Protein AF-A0A6I5E2I2-F1 (afdb_monomer_lite)

Foldseek 3Di:
DDVVVVVVVVVVVVVVVVVVVVVVVVVVVVVVVVVVVVVVVVVVVVVVVVLVPDQQQDWDWDQDPVRDIDIDGHHNDDPD

Secondary structure (DSSP, 8-state):
--HHHHHHHHHHHHHHHHHHHHHHHHHHHHHHHHHHHHHHHHHHHHHHHHHHHSPTTPEEEEE-TTS-EEEEEPPSS---

pLDDT: mean 81.65, std 12.06, range [42.53, 95.31]

Structure (mmCIF, N/CA/C/O backbone):
data_AF-A0A6I5E2I2-F1
#
_entry.id   AF-A0A6I5E2I2-F1
#
loop_
_atom_site.group_PDB
_atom_site.id
_atom_site.type_symbol
_atom_site.label_atom_id
_atom_site.label_alt_id
_atom_site.label_comp_id
_atom_site.label_asym_id
_atom_site.label_entity_id
_atom_site.label_seq_id
_atom_site.pdbx_PDB_ins_code
_atom_site.Cartn_x
_atom_site.Cartn_y
_atom_site.Cartn_z
_atom_site.occupancy
_atom_site.B_iso_or_equiv
_atom_site.auth_seq_id
_atom_site.auth_comp_id
_atom_site.auth_asym_id
_atom_site.auth_atom_id
_atom_site.pdbx_PDB_model_num
ATOM 1 N N . MET A 1 1 ? 33.532 11.898 -41.303 1.00 54.47 1 MET A N 1
ATOM 2 C CA . MET A 1 1 ? 32.976 11.089 -40.199 1.00 54.47 1 MET A CA 1
ATOM 3 C C . MET A 1 1 ? 32.282 9.910 -40.844 1.00 54.47 1 MET A C 1
ATOM 5 O O . MET A 1 1 ? 31.439 10.143 -41.700 1.00 54.47 1 MET A O 1
ATOM 9 N N . ASP A 1 2 ? 32.719 8.688 -40.546 1.00 62.12 2 ASP A N 1
ATOM 10 C CA . ASP A 1 2 ? 32.204 7.491 -41.215 1.00 62.12 2 ASP A CA 1
ATOM 11 C C . ASP A 1 2 ? 30.735 7.271 -40.794 1.00 62.12 2 ASP A C 1
ATOM 13 O O . ASP A 1 2 ? 30.450 7.300 -39.589 1.00 62.12 2 ASP A O 1
ATOM 17 N N . PRO A 1 3 ? 29.776 7.092 -41.723 1.00 63.00 3 PRO A N 1
ATOM 18 C CA . PRO A 1 3 ? 28.364 6.883 -41.387 1.00 63.00 3 PRO A CA 1
ATOM 19 C C . PRO A 1 3 ? 28.144 5.734 -40.391 1.00 63.00 3 PRO A C 1
ATOM 21 O O . PRO A 1 3 ? 27.261 5.823 -39.540 1.00 63.00 3 PRO A O 1
ATOM 24 N N . VAL A 1 4 ? 29.008 4.714 -40.419 1.00 64.38 4 VAL A N 1
ATOM 25 C CA . VAL A 1 4 ? 28.994 3.573 -39.489 1.00 64.38 4 VAL A CA 1
ATOM 26 C C . VAL A 1 4 ? 29.236 4.008 -38.036 1.00 64.38 4 VAL A C 1
ATOM 28 O O . VAL A 1 4 ? 28.572 3.526 -37.114 1.00 64.38 4 VAL A O 1
ATOM 31 N N . THR A 1 5 ? 30.146 4.960 -37.807 1.00 62.59 5 THR A N 1
ATOM 32 C CA . THR A 1 5 ? 30.466 5.465 -36.463 1.00 62.59 5 THR A CA 1
ATOM 33 C C . THR A 1 5 ? 29.330 6.323 -35.903 1.00 62.59 5 THR A C 1
ATOM 35 O O . THR A 1 5 ? 29.051 6.279 -34.704 1.00 62.59 5 THR A O 1
ATOM 38 N N . PHE A 1 6 ? 28.625 7.061 -36.768 1.00 64.62 6 PHE A N 1
ATOM 39 C CA . PHE A 1 6 ? 27.460 7.864 -36.386 1.00 64.62 6 PHE A CA 1
ATOM 40 C C . PHE A 1 6 ? 26.272 6.981 -35.969 1.00 64.62 6 PHE A C 1
ATOM 42 O O . PHE A 1 6 ? 25.657 7.212 -34.926 1.00 64.62 6 PHE A O 1
ATOM 49 N N . THR A 1 7 ? 25.990 5.915 -36.724 1.00 65.00 7 THR A N 1
ATOM 50 C CA . THR A 1 7 ? 24.918 4.963 -36.391 1.00 65.00 7 THR A CA 1
ATOM 51 C C . THR A 1 7 ? 25.207 4.173 -35.115 1.00 65.00 7 THR A C 1
ATOM 53 O O . THR A 1 7 ? 24.308 3.990 -34.293 1.00 65.00 7 THR A O 1
ATOM 56 N N . ALA A 1 8 ? 26.464 3.768 -34.897 1.00 64.38 8 ALA A N 1
ATOM 57 C CA . ALA A 1 8 ? 26.872 3.085 -33.670 1.00 64.38 8 ALA A CA 1
ATOM 58 C C . ALA A 1 8 ? 26.731 3.999 -32.438 1.00 64.38 8 ALA A C 1
ATOM 60 O O . ALA A 1 8 ? 26.164 3.586 -31.426 1.00 64.38 8 ALA A O 1
ATOM 61 N N . GLY A 1 9 ? 27.152 5.266 -32.540 1.00 63.56 9 GLY A N 1
ATOM 62 C CA . GLY A 1 9 ? 26.977 6.255 -31.472 1.00 63.56 9 GLY A CA 1
ATOM 63 C C . GLY A 1 9 ? 25.505 6.515 -31.123 1.00 63.56 9 GLY A C 1
ATOM 64 O O . GLY A 1 9 ? 25.151 6.612 -29.948 1.00 63.56 9 GLY A O 1
ATOM 65 N N . CYS A 1 10 ? 24.621 6.544 -32.125 1.00 70.94 10 CYS A N 1
ATOM 66 C CA . CYS A 1 10 ? 23.182 6.735 -31.924 1.00 70.94 10 CYS A CA 1
ATOM 67 C C . CYS A 1 10 ? 22.513 5.522 -31.236 1.00 70.94 10 CYS A C 1
ATOM 69 O O . CYS A 1 10 ? 21.676 5.682 -30.341 1.00 70.94 10 CYS A O 1
ATOM 71 N N . GLY A 1 11 ? 22.926 4.297 -31.585 1.00 67.94 11 GLY A N 1
ATOM 72 C CA . GLY A 1 11 ? 22.459 3.064 -30.935 1.00 67.94 11 GLY A CA 1
ATOM 73 C C . GLY A 1 11 ? 22.871 2.956 -29.460 1.00 67.94 11 GLY A C 1
ATOM 74 O O . GLY A 1 11 ? 22.074 2.559 -28.605 1.00 67.94 11 GLY A O 1
ATOM 75 N N . VAL A 1 12 ? 24.096 3.374 -29.131 1.00 78.50 12 VAL A N 1
ATOM 76 C CA . VAL A 1 12 ? 24.576 3.409 -27.740 1.00 78.50 12 VAL A CA 1
ATOM 77 C C . VAL A 1 12 ? 23.835 4.480 -26.936 1.00 78.50 12 VAL A C 1
ATOM 79 O O . VAL A 1 12 ? 23.368 4.198 -25.832 1.00 78.50 12 VAL A O 1
ATOM 82 N N . ALA A 1 13 ? 23.649 5.677 -27.500 1.00 79.38 13 ALA A N 1
ATOM 83 C CA . ALA A 1 13 ? 22.929 6.763 -26.837 1.00 79.38 13 ALA A CA 1
ATOM 84 C C . ALA A 1 13 ? 21.470 6.388 -26.525 1.00 79.38 13 ALA A C 1
ATOM 86 O O . ALA A 1 13 ? 21.003 6.581 -25.404 1.00 79.38 13 ALA A O 1
ATOM 87 N N . THR A 1 14 ? 20.755 5.788 -27.479 1.00 79.56 14 THR A N 1
ATOM 88 C CA . THR A 1 14 ? 19.366 5.338 -27.268 1.00 79.56 14 THR A CA 1
ATOM 89 C C . THR A 1 14 ? 19.260 4.240 -26.209 1.00 79.56 14 THR A C 1
ATOM 91 O O . THR A 1 14 ? 18.336 4.259 -25.394 1.00 79.56 14 THR A O 1
ATOM 94 N N . SER A 1 15 ? 20.224 3.320 -26.164 1.00 79.19 15 SER A N 1
ATOM 95 C CA . SER A 1 15 ? 20.282 2.270 -25.141 1.00 79.19 15 SER A CA 1
ATOM 96 C C . SER A 1 15 ? 20.555 2.844 -23.747 1.00 79.19 15 SER A C 1
ATOM 98 O O . SER A 1 15 ? 19.861 2.493 -22.793 1.00 79.19 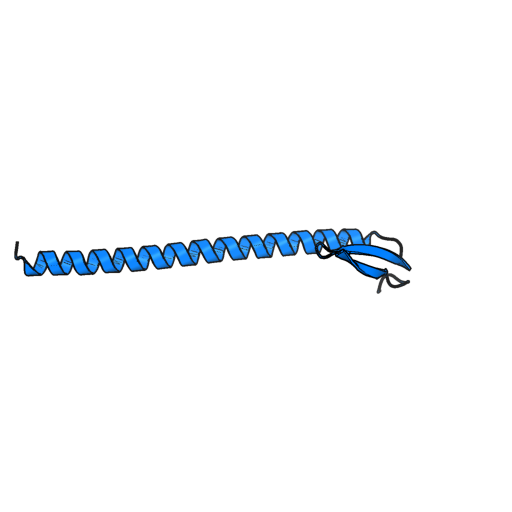15 SER A O 1
ATOM 100 N N . ALA A 1 16 ? 21.497 3.785 -23.631 1.00 87.81 16 ALA A N 1
ATOM 101 C CA . ALA A 1 16 ? 21.797 4.474 -22.377 1.00 87.81 16 ALA A CA 1
ATOM 102 C C . ALA A 1 16 ? 20.594 5.282 -21.863 1.00 87.81 16 ALA A C 1
ATOM 104 O O . ALA A 1 16 ? 20.264 5.207 -20.681 1.00 87.81 16 ALA A O 1
ATOM 105 N N . VAL A 1 17 ? 19.885 5.990 -22.749 1.00 88.75 17 VAL A N 1
ATOM 106 C CA . VAL A 1 17 ? 18.661 6.729 -22.395 1.00 88.75 17 VAL A CA 1
ATOM 107 C C . VAL A 1 17 ? 17.565 5.782 -21.903 1.00 88.75 17 VAL A C 1
ATOM 109 O O . VAL A 1 17 ? 16.931 6.063 -20.887 1.00 88.75 17 VAL A O 1
ATOM 112 N N . ARG A 1 18 ? 17.359 4.637 -22.567 1.00 87.75 18 ARG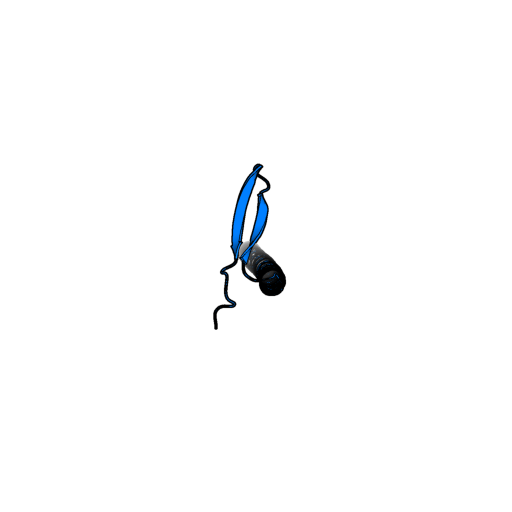 A N 1
ATOM 113 C CA . ARG A 1 18 ? 16.380 3.627 -22.128 1.00 87.75 18 ARG A CA 1
ATOM 114 C C . ARG A 1 18 ? 16.722 3.058 -20.753 1.00 87.75 18 ARG A C 1
ATOM 116 O O . ARG A 1 18 ? 15.837 2.972 -19.907 1.00 87.75 18 ARG A O 1
ATOM 123 N N . LEU A 1 19 ? 17.986 2.712 -20.515 1.00 91.62 19 LEU A N 1
ATOM 124 C CA . LEU A 1 19 ? 18.441 2.225 -19.210 1.00 91.62 19 LEU A CA 1
ATOM 125 C C . LEU A 1 19 ? 18.269 3.288 -18.121 1.00 91.62 19 LEU A C 1
ATOM 127 O O . LEU A 1 19 ? 17.747 2.983 -17.051 1.00 91.62 19 LEU A O 1
ATOM 131 N N . GLY A 1 20 ? 18.635 4.539 -18.411 1.00 91.88 20 GLY A N 1
ATOM 132 C CA . GLY A 1 20 ? 18.451 5.661 -17.492 1.00 91.88 20 GLY A CA 1
ATOM 133 C C . GLY A 1 20 ? 16.981 5.896 -17.146 1.00 91.88 20 GLY A C 1
ATOM 134 O O . GLY A 1 20 ? 16.646 6.066 -15.975 1.00 91.88 20 GLY A O 1
ATOM 135 N N . TYR A 1 21 ? 16.092 5.833 -18.141 1.00 93.62 21 TYR A N 1
ATOM 136 C CA . TYR A 1 21 ? 14.650 5.944 -17.930 1.00 93.62 21 TYR A CA 1
ATOM 137 C C . TYR A 1 21 ? 14.120 4.816 -17.039 1.00 93.62 21 TYR A C 1
ATOM 139 O O . TYR A 1 21 ? 13.484 5.094 -16.027 1.00 93.62 21 TYR A O 1
ATOM 147 N N . VAL A 1 22 ? 14.431 3.555 -17.361 1.00 94.19 22 VAL A N 1
ATOM 148 C CA . VAL A 1 22 ? 13.985 2.394 -16.572 1.00 94.19 22 VAL A CA 1
ATOM 149 C C . VAL A 1 22 ? 14.485 2.484 -15.132 1.00 94.19 22 VAL A C 1
ATOM 151 O O . VAL A 1 22 ? 13.714 2.259 -14.199 1.00 94.19 22 VAL A O 1
ATOM 154 N N . TRP A 1 23 ? 15.750 2.857 -14.938 1.00 95.31 23 TRP A N 1
ATOM 155 C CA . TRP A 1 23 ? 16.326 3.023 -13.608 1.00 95.31 23 TRP A CA 1
ATOM 156 C C . TRP A 1 23 ? 15.627 4.131 -12.813 1.00 95.31 23 TRP A C 1
ATOM 158 O O . TRP A 1 23 ? 15.240 3.914 -11.664 1.00 95.31 23 TRP A O 1
ATOM 168 N N . LEU A 1 24 ? 15.389 5.291 -13.432 1.00 95.19 24 LEU A N 1
ATOM 169 C CA . LEU A 1 24 ? 14.699 6.407 -12.787 1.00 95.19 24 LEU A CA 1
ATOM 170 C C . LEU A 1 24 ? 13.243 6.058 -12.447 1.00 95.19 24 LEU A C 1
ATOM 172 O O . LEU A 1 24 ? 12.767 6.390 -11.360 1.00 95.19 24 LEU A O 1
ATOM 176 N N . SER A 1 25 ? 12.541 5.358 -13.341 1.00 91.81 25 SER A N 1
ATOM 177 C CA . SER A 1 25 ? 11.182 4.871 -13.099 1.00 91.81 25 SER A CA 1
ATOM 178 C C . SER A 1 25 ? 11.139 3.875 -11.943 1.00 91.81 25 SER A C 1
ATOM 180 O O . SER A 1 25 ? 10.301 4.021 -11.054 1.00 91.81 25 SER A O 1
ATOM 182 N N . ALA A 1 26 ? 12.062 2.909 -11.905 1.00 94.38 26 ALA A N 1
ATOM 183 C CA . ALA A 1 26 ? 12.159 1.940 -10.817 1.00 94.38 26 ALA A CA 1
ATOM 184 C C . ALA A 1 26 ? 12.469 2.622 -9.476 1.00 94.38 26 ALA A C 1
ATOM 186 O O . ALA A 1 26 ? 11.828 2.328 -8.467 1.00 94.38 26 ALA A O 1
ATOM 187 N N . TRP A 1 27 ? 13.396 3.584 -9.466 1.00 94.69 27 TRP A N 1
ATOM 188 C CA . TRP A 1 27 ? 13.726 4.359 -8.273 1.00 94.69 27 TRP A CA 1
ATOM 189 C C . TRP A 1 27 ? 12.542 5.200 -7.783 1.00 94.69 27 TRP A C 1
ATOM 191 O O . TRP A 1 27 ? 12.217 5.187 -6.595 1.00 94.69 27 TRP A O 1
ATOM 201 N N . SER A 1 28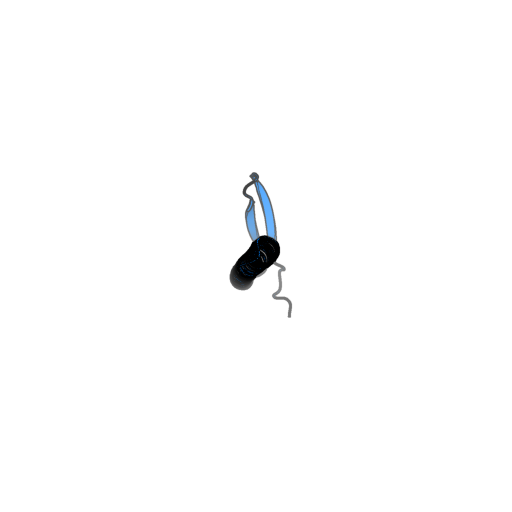 ? 11.851 5.888 -8.695 1.00 94.81 28 SER A N 1
ATOM 202 C CA . SER A 1 28 ? 10.663 6.677 -8.360 1.00 94.81 28 SER A CA 1
ATOM 203 C C . SER A 1 28 ? 9.547 5.798 -7.798 1.00 94.81 28 SER A C 1
ATOM 205 O O . SER A 1 28 ? 8.945 6.148 -6.782 1.00 94.81 28 SER A O 1
ATOM 207 N N . HIS A 1 29 ? 9.296 4.644 -8.421 1.00 93.75 29 HIS A N 1
ATOM 208 C CA . HIS A 1 29 ? 8.290 3.697 -7.957 1.00 93.75 29 HIS A CA 1
ATOM 209 C C . HIS A 1 29 ? 8.623 3.167 -6.562 1.00 93.75 29 HIS A C 1
ATOM 211 O O . HIS A 1 29 ? 7.785 3.253 -5.667 1.00 93.75 29 HIS A O 1
ATOM 217 N N . ARG A 1 30 ? 9.868 2.726 -6.344 1.00 93.94 30 ARG A N 1
ATOM 218 C CA . ARG A 1 30 ? 10.342 2.281 -5.030 1.00 93.94 30 ARG A CA 1
ATOM 219 C C . ARG A 1 30 ? 10.113 3.345 -3.958 1.00 93.94 30 ARG A C 1
ATOM 221 O O . ARG A 1 30 ? 9.551 3.041 -2.914 1.00 93.94 30 ARG A O 1
ATOM 228 N N . ARG A 1 31 ? 10.475 4.599 -4.240 1.00 94.06 31 ARG A N 1
ATOM 229 C CA . ARG A 1 31 ? 10.302 5.705 -3.291 1.00 94.06 31 ARG A CA 1
ATOM 230 C C . ARG A 1 31 ? 8.832 5.983 -2.969 1.00 94.06 31 ARG A C 1
ATOM 232 O O . ARG A 1 31 ? 8.514 6.322 -1.835 1.00 94.06 31 ARG A O 1
ATOM 239 N N . ARG A 1 32 ? 7.928 5.852 -3.948 1.00 94.31 32 ARG A N 1
ATOM 240 C CA . ARG A 1 32 ? 6.479 5.982 -3.710 1.00 94.31 32 ARG A CA 1
ATOM 241 C C . ARG A 1 32 ? 5.965 4.876 -2.797 1.00 94.31 32 ARG A C 1
ATOM 243 O O . ARG A 1 32 ? 5.284 5.185 -1.829 1.00 94.31 32 ARG A O 1
ATOM 250 N N . VAL A 1 33 ? 6.345 3.629 -3.067 1.00 94.62 33 VAL A N 1
ATOM 251 C CA . VAL A 1 33 ? 5.943 2.476 -2.251 1.00 94.62 33 VAL A CA 1
ATOM 252 C C . VAL A 1 33 ? 6.477 2.601 -0.823 1.00 94.62 33 VAL A C 1
ATOM 254 O O . VAL A 1 33 ? 5.724 2.411 0.123 1.00 94.62 33 VAL A O 1
ATOM 257 N N . GLU A 1 34 ? 7.740 2.996 -0.641 1.00 95.31 34 GLU A N 1
ATOM 258 C CA . GLU A 1 34 ? 8.315 3.238 0.692 1.00 95.31 34 GLU A CA 1
ATOM 259 C C . GLU A 1 34 ? 7.534 4.315 1.468 1.00 95.31 34 GLU A C 1
ATOM 261 O O . GLU A 1 34 ? 7.260 4.147 2.655 1.00 95.31 34 GLU A O 1
ATOM 266 N N . LEU A 1 35 ? 7.112 5.396 0.802 1.00 94.50 35 LEU A N 1
ATOM 267 C CA . LEU A 1 35 ? 6.282 6.435 1.422 1.00 94.50 35 LEU A CA 1
ATOM 268 C C . LEU A 1 35 ? 4.869 5.947 1.764 1.00 94.50 35 LEU A C 1
ATOM 270 O O . LEU A 1 35 ? 4.329 6.340 2.796 1.00 94.50 35 LEU A O 1
ATOM 274 N N . GLU A 1 36 ? 4.258 5.124 0.913 1.00 94.94 36 GLU A N 1
ATOM 275 C CA . GLU A 1 36 ? 2.945 4.524 1.176 1.00 94.94 36 GLU A CA 1
ATOM 276 C C . GLU A 1 36 ? 2.998 3.569 2.372 1.00 94.94 36 GLU A C 1
ATOM 278 O O . GLU A 1 36 ? 2.143 3.657 3.252 1.00 94.94 36 GLU A O 1
ATOM 283 N N . ILE A 1 37 ? 4.037 2.732 2.456 1.00 93.94 37 ILE A N 1
ATOM 284 C CA . ILE A 1 37 ? 4.274 1.848 3.605 1.00 93.94 37 ILE A CA 1
ATOM 285 C C . ILE A 1 37 ? 4.451 2.677 4.873 1.00 93.94 37 ILE A C 1
ATOM 287 O O . ILE A 1 37 ? 3.768 2.428 5.861 1.00 93.94 37 ILE A O 1
ATOM 291 N N . HIS A 1 38 ? 5.301 3.704 4.839 1.00 92.75 38 HIS A N 1
ATOM 292 C CA . HIS A 1 38 ? 5.547 4.532 6.016 1.00 92.75 38 HIS A CA 1
ATOM 293 C C . HIS A 1 38 ? 4.281 5.254 6.504 1.00 92.75 38 HIS A C 1
ATOM 295 O O . HIS A 1 38 ? 4.037 5.356 7.705 1.00 92.75 38 HIS A O 1
ATOM 301 N N . ARG A 1 39 ? 3.428 5.721 5.582 1.00 93.94 39 ARG A N 1
ATOM 302 C CA . ARG A 1 39 ? 2.119 6.291 5.936 1.00 93.94 39 ARG A CA 1
ATOM 303 C C . ARG A 1 39 ? 1.199 5.255 6.573 1.00 93.94 39 ARG A C 1
ATOM 305 O O . ARG A 1 39 ? 0.600 5.553 7.599 1.00 93.94 39 ARG A O 1
ATOM 312 N N . ALA A 1 40 ? 1.127 4.050 6.013 1.00 91.06 40 ALA A N 1
ATOM 313 C CA . ALA A 1 40 ? 0.325 2.970 6.581 1.00 91.06 40 ALA A CA 1
ATOM 314 C C . ALA A 1 40 ? 0.830 2.545 7.974 1.00 91.06 40 ALA A C 1
ATOM 316 O O . ALA A 1 40 ? 0.032 2.247 8.860 1.00 91.06 40 ALA A O 1
ATOM 317 N N . GLU A 1 41 ? 2.146 2.553 8.197 1.00 93.38 41 GLU A N 1
ATOM 318 C CA . GLU A 1 41 ? 2.749 2.300 9.510 1.00 93.38 41 GLU A CA 1
ATOM 319 C C . GLU A 1 41 ? 2.371 3.377 10.532 1.00 93.38 41 GLU A C 1
ATOM 321 O O . GLU A 1 41 ? 2.011 3.041 11.661 1.00 93.38 41 GLU A O 1
ATOM 326 N N . LEU A 1 42 ? 2.397 4.653 10.135 1.00 92.31 42 LEU A N 1
ATOM 327 C CA . LEU A 1 42 ? 1.960 5.766 10.981 1.00 92.31 42 LEU A CA 1
ATOM 328 C C . LEU A 1 42 ? 0.467 5.672 11.313 1.00 92.31 42 LEU A C 1
ATOM 330 O O . LEU A 1 42 ? 0.103 5.755 12.482 1.00 92.31 42 LEU A O 1
ATOM 334 N N . GLU A 1 43 ? -0.391 5.427 10.319 1.00 89.62 43 GLU A N 1
ATOM 335 C CA . GLU A 1 43 ? -1.831 5.228 10.533 1.00 89.62 43 GLU A CA 1
ATOM 336 C C . GLU A 1 43 ? -2.097 4.057 11.485 1.00 89.62 43 GLU A C 1
ATOM 338 O O . GLU A 1 43 ? -2.890 4.177 12.421 1.00 89.62 43 GLU A O 1
ATOM 343 N N . ARG A 1 44 ? -1.382 2.939 11.309 1.00 86.25 44 ARG A N 1
ATOM 344 C CA . ARG A 1 44 ? -1.460 1.791 12.217 1.00 86.25 44 ARG A CA 1
ATOM 345 C C . ARG A 1 44 ? -1.029 2.157 13.637 1.00 86.25 44 ARG A C 1
ATOM 347 O O . ARG A 1 44 ? -1.683 1.721 14.583 1.00 86.25 44 ARG A O 1
ATOM 354 N N . ALA A 1 45 ? 0.050 2.922 13.801 1.00 88.88 45 ALA A N 1
ATOM 355 C CA . ALA A 1 45 ? 0.522 3.359 15.112 1.00 88.88 45 ALA A CA 1
ATOM 356 C C . ALA A 1 45 ? -0.519 4.246 15.813 1.00 88.88 45 ALA A C 1
ATOM 358 O O . ALA A 1 45 ? -0.856 3.987 16.967 1.00 88.88 45 ALA A O 1
ATOM 359 N N . THR A 1 46 ? -1.105 5.212 15.100 1.00 87.38 46 THR A N 1
ATOM 360 C CA . THR A 1 46 ? -2.178 6.074 15.623 1.00 87.38 46 THR A CA 1
ATOM 361 C C . THR A 1 46 ? -3.438 5.279 15.975 1.00 87.38 46 THR A C 1
ATOM 363 O O . THR A 1 46 ? -4.059 5.521 17.013 1.00 87.38 46 THR A O 1
ATOM 366 N N . LEU A 1 47 ? -3.813 4.294 15.153 1.00 84.50 47 LEU A N 1
ATOM 367 C CA . LEU A 1 47 ? -4.934 3.400 15.450 1.00 84.50 47 LEU A CA 1
ATOM 368 C C . LEU A 1 47 ? -4.663 2.561 16.702 1.00 84.50 47 LEU A C 1
ATOM 370 O O . LEU A 1 47 ? -5.534 2.456 17.562 1.00 84.50 47 LEU A O 1
ATOM 374 N N . MET A 1 48 ? -3.458 2.001 16.843 1.00 83.88 48 MET A N 1
ATOM 375 C CA . MET A 1 48 ? -3.057 1.263 18.046 1.00 83.88 48 MET A CA 1
ATOM 376 C C . MET A 1 48 ? -3.086 2.144 19.296 1.00 83.88 48 MET A C 1
ATOM 378 O O . MET A 1 48 ? -3.591 1.702 20.325 1.00 83.88 48 MET A O 1
ATOM 382 N N . GLU A 1 49 ? -2.592 3.379 19.211 1.00 85.50 49 GLU A N 1
ATOM 383 C CA . GLU A 1 49 ? -2.649 4.344 20.311 1.00 85.50 49 GLU A CA 1
ATOM 384 C C . GLU A 1 49 ? -4.100 4.631 20.719 1.00 85.50 49 GLU A C 1
ATOM 386 O O . GLU A 1 49 ? -4.461 4.462 21.886 1.00 85.50 49 GLU A O 1
ATOM 391 N N . THR A 1 50 ? -4.957 4.943 19.745 1.00 82.56 50 THR A N 1
ATOM 392 C CA . THR A 1 50 ? -6.390 5.185 19.965 1.00 82.56 50 THR A CA 1
ATOM 393 C C . THR A 1 50 ? -7.052 3.984 20.637 1.00 82.56 50 THR A C 1
ATOM 395 O O . THR A 1 50 ? -7.705 4.137 21.668 1.00 82.56 50 THR A O 1
ATOM 398 N N . ILE A 1 51 ? -6.823 2.775 20.117 1.00 78.88 51 ILE A N 1
ATOM 399 C CA . ILE A 1 51 ? -7.349 1.534 20.693 1.00 78.88 51 ILE A CA 1
ATOM 400 C C . ILE A 1 51 ? -6.845 1.329 22.127 1.00 78.88 51 ILE A C 1
ATOM 402 O O . ILE A 1 51 ? -7.624 0.963 23.003 1.00 78.88 51 ILE A O 1
ATOM 406 N N . SER A 1 52 ? -5.563 1.591 22.393 1.00 77.25 52 SER A N 1
ATOM 407 C CA . SER A 1 52 ? -4.971 1.422 23.725 1.00 77.25 52 SER A CA 1
ATOM 408 C C . SER A 1 52 ? -5.499 2.413 24.770 1.00 77.25 52 SER A C 1
ATOM 410 O O . SER A 1 52 ? -5.411 2.136 25.969 1.00 77.25 52 SER A O 1
ATOM 412 N N . SER A 1 53 ? -6.044 3.549 24.323 1.00 80.62 53 SER A N 1
ATOM 413 C CA . SER A 1 53 ? -6.670 4.557 25.184 1.00 80.62 53 SER A CA 1
ATOM 414 C C . SER A 1 53 ? -8.129 4.244 25.528 1.00 80.62 53 SER A C 1
ATOM 416 O O . SER A 1 53 ? -8.676 4.829 26.465 1.00 80.62 53 SER A O 1
ATOM 418 N N . LEU A 1 54 ? -8.767 3.321 24.799 1.00 80.12 54 LEU A N 1
ATOM 419 C CA . LEU A 1 54 ? -10.142 2.928 25.074 1.00 80.12 54 LEU A CA 1
ATOM 420 C C . LEU A 1 54 ? -10.233 2.141 26.389 1.00 80.12 54 LEU A C 1
ATOM 422 O O . LEU A 1 54 ? -9.331 1.362 26.716 1.00 80.12 54 LEU A O 1
ATOM 426 N N . PRO A 1 55 ? -11.335 2.300 27.145 1.00 79.44 55 PRO A N 1
ATOM 427 C CA . PRO A 1 55 ? -11.531 1.522 28.350 1.00 79.44 55 PRO A CA 1
ATOM 428 C C . PRO A 1 55 ? -11.578 0.018 28.024 1.00 79.44 55 PRO A C 1
ATOM 430 O O . PRO A 1 55 ? -12.124 -0.376 26.986 1.00 79.44 55 PRO A O 1
ATOM 433 N N . PRO A 1 56 ? -11.030 -0.844 28.894 1.00 77.62 56 PRO A N 1
ATOM 434 C CA . PRO A 1 56 ? -11.104 -2.288 28.708 1.00 77.62 56 PRO A CA 1
ATOM 435 C C . PRO A 1 56 ? -12.564 -2.751 28.614 1.00 77.62 56 PRO A C 1
ATOM 437 O O . PRO A 1 56 ? -13.442 -2.208 29.282 1.00 77.62 56 PRO A O 1
ATOM 440 N N .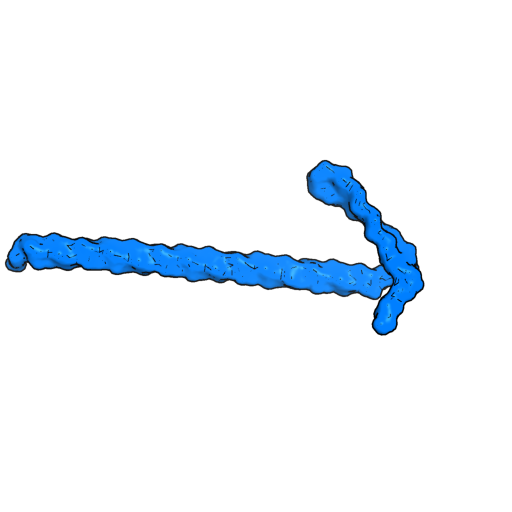 GLY A 1 57 ? -12.826 -3.740 27.757 1.00 73.62 57 GLY A N 1
ATOM 441 C CA . GLY A 1 57 ? -14.188 -4.207 27.474 1.00 73.62 57 GLY A CA 1
ATOM 442 C C . GLY A 1 57 ? -15.008 -3.310 26.537 1.00 73.62 57 GLY A C 1
ATOM 443 O O . GLY A 1 57 ? -16.173 -3.615 26.294 1.00 73.62 57 GLY A O 1
ATOM 444 N N . SER A 1 58 ? -14.434 -2.229 25.994 1.00 76.00 58 SER A N 1
ATOM 445 C CA . SER A 1 58 ? -15.127 -1.391 25.006 1.00 76.00 58 SER A CA 1
ATOM 446 C C . SER A 1 58 ? -15.397 -2.147 23.705 1.00 76.00 58 SER A C 1
ATOM 448 O O . SER A 1 58 ? -14.557 -2.908 23.219 1.00 76.00 58 SER A O 1
ATOM 450 N N . GLU A 1 59 ? -16.561 -1.892 23.111 1.00 81.50 59 GLU A N 1
ATOM 451 C CA . GLU A 1 59 ? -16.922 -2.391 21.786 1.00 81.50 59 GLU A CA 1
ATOM 452 C C . GLU A 1 59 ? -16.788 -1.263 20.761 1.00 81.50 59 GLU A C 1
ATOM 454 O O . GLU A 1 59 ? -17.465 -0.240 20.850 1.00 81.50 59 GLU A O 1
ATOM 459 N N . VAL A 1 60 ? -15.914 -1.450 19.774 1.00 80.81 60 VAL A N 1
ATOM 460 C CA . VAL A 1 60 ? -15.749 -0.520 18.653 1.00 80.81 60 VAL A CA 1
ATOM 461 C C . VAL A 1 60 ? -16.461 -1.111 17.451 1.00 80.81 60 VAL A C 1
ATOM 463 O O . VAL A 1 60 ? -16.100 -2.192 16.999 1.00 80.81 60 VAL A O 1
ATOM 466 N N . THR A 1 61 ? -17.477 -0.422 16.933 1.00 82.88 61 THR A N 1
ATOM 467 C CA . THR A 1 61 ? -18.150 -0.821 15.689 1.00 82.88 61 THR A CA 1
ATOM 468 C C . THR A 1 61 ? -17.810 0.168 14.589 1.00 82.88 61 THR A C 1
ATOM 470 O O . THR A 1 61 ? -18.165 1.340 14.682 1.00 82.88 61 THR A O 1
ATOM 473 N N . GLU A 1 62 ? -17.156 -0.314 13.539 1.00 82.75 62 GLU A N 1
ATOM 474 C CA . GLU A 1 62 ? -16.808 0.473 12.361 1.00 82.75 62 GLU A CA 1
ATOM 475 C C . GLU A 1 62 ? -17.567 -0.041 11.133 1.00 82.75 62 GLU A C 1
ATOM 477 O O . GLU A 1 62 ? -17.766 -1.247 10.954 1.00 82.75 62 GLU A O 1
ATOM 482 N N . VAL A 1 63 ? -18.022 0.886 10.287 1.00 85.62 63 VAL A N 1
ATOM 483 C CA . VAL A 1 63 ? -18.649 0.567 9.002 1.00 85.62 63 VAL A CA 1
ATOM 484 C C . VAL A 1 63 ? -17.603 0.755 7.911 1.00 85.62 63 VAL A C 1
ATOM 486 O O . VAL A 1 63 ? -17.164 1.871 7.646 1.00 85.62 63 VAL A O 1
ATOM 489 N N . LEU A 1 64 ? -17.205 -0.346 7.281 1.00 83.69 64 LEU A N 1
ATOM 490 C CA . LEU A 1 64 ? -16.273 -0.346 6.164 1.00 83.69 64 LEU A CA 1
ATOM 491 C C . LEU A 1 64 ? -16.901 0.314 4.928 1.00 83.69 64 LEU A C 1
ATOM 493 O O . LEU A 1 64 ? -18.121 0.416 4.790 1.00 83.69 64 LEU A O 1
ATOM 497 N N . ARG A 1 65 ? -16.050 0.725 3.980 1.00 83.06 65 ARG A N 1
ATOM 498 C CA . ARG A 1 65 ? -16.473 1.409 2.741 1.00 83.06 65 ARG A CA 1
ATOM 499 C C . ARG A 1 65 ? -17.414 0.588 1.855 1.00 83.06 65 ARG A C 1
ATOM 501 O O . ARG A 1 65 ? -18.124 1.160 1.039 1.00 83.06 65 ARG A O 1
ATOM 508 N N . ASP A 1 66 ? -17.420 -0.730 2.008 1.00 90.12 66 ASP A N 1
ATOM 509 C CA . ASP A 1 66 ? -18.321 -1.652 1.310 1.00 90.12 66 ASP A CA 1
ATOM 510 C C . ASP A 1 66 ? -19.643 -1.905 2.063 1.00 90.12 66 ASP A C 1
ATOM 512 O O . ASP A 1 66 ? -20.439 -2.750 1.658 1.00 90.12 66 ASP A O 1
ATOM 516 N N . GLY A 1 67 ? -19.885 -1.184 3.161 1.00 85.31 67 GLY A N 1
ATOM 517 C CA . GLY A 1 67 ? -21.084 -1.295 3.987 1.00 85.31 67 GLY A CA 1
ATOM 518 C C . GLY A 1 67 ? -21.038 -2.416 5.026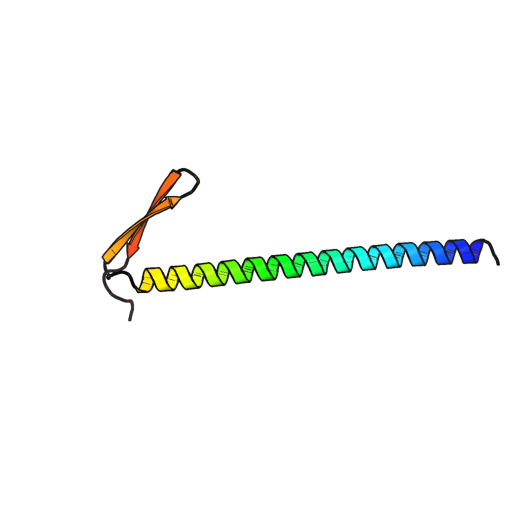 1.00 85.31 67 GLY A C 1
ATOM 519 O O . GLY A 1 67 ? -21.971 -2.533 5.827 1.00 85.31 67 GLY A O 1
ATOM 520 N N . ARG A 1 68 ? -19.971 -3.227 5.070 1.00 85.25 68 ARG A N 1
ATOM 521 C CA . ARG A 1 68 ? -19.805 -4.240 6.120 1.00 85.25 68 ARG A CA 1
ATOM 522 C C . ARG A 1 68 ? -19.575 -3.568 7.469 1.00 85.25 68 ARG A C 1
ATOM 524 O O . ARG A 1 68 ? -18.838 -2.594 7.572 1.00 85.25 68 ARG A O 1
ATOM 531 N N . ARG A 1 69 ? -20.189 -4.113 8.520 1.00 87.94 69 ARG A N 1
ATOM 532 C CA . ARG A 1 69 ? -19.972 -3.673 9.903 1.00 87.94 69 ARG A CA 1
ATOM 533 C C . ARG A 1 69 ? -19.019 -4.633 10.589 1.00 87.94 69 ARG A C 1
ATOM 535 O O . ARG A 1 69 ? -19.273 -5.835 10.603 1.00 87.94 69 ARG A O 1
ATOM 542 N N . VAL A 1 70 ? -17.946 -4.102 11.155 1.00 84.12 70 VAL A N 1
ATOM 543 C CA . VAL A 1 70 ? -16.984 -4.865 11.947 1.00 84.12 70 VAL A CA 1
ATOM 544 C C . VAL A 1 70 ? -17.059 -4.357 13.375 1.00 84.12 70 VAL A C 1
ATOM 546 O O . VAL A 1 70 ? -16.832 -3.177 13.626 1.00 84.12 70 VAL A O 1
ATOM 549 N N . THR A 1 71 ? -17.391 -5.250 14.305 1.00 83.06 71 THR A N 1
ATOM 550 C CA . THR A 1 71 ? -17.378 -4.955 15.739 1.00 83.06 71 THR A CA 1
ATOM 551 C C . THR A 1 71 ? -16.182 -5.644 16.375 1.00 83.06 71 THR A C 1
ATOM 553 O O . THR A 1 71 ? -16.073 -6.869 16.344 1.00 83.06 71 THR A O 1
ATOM 556 N N . ILE A 1 72 ? -15.287 -4.856 16.958 1.00 80.94 72 ILE A N 1
ATOM 557 C CA . ILE A 1 72 ? -14.120 -5.323 17.697 1.00 80.94 72 ILE A CA 1
ATOM 558 C C . ILE A 1 72 ? -14.417 -5.134 19.180 1.00 80.94 72 ILE A C 1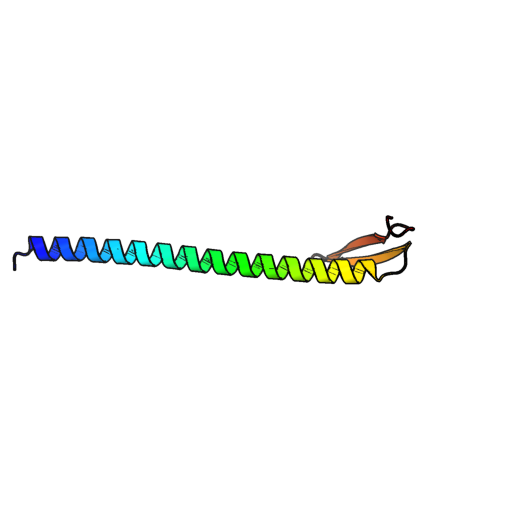
ATOM 560 O O . ILE A 1 72 ? -14.600 -4.010 19.649 1.00 80.94 72 ILE A O 1
ATOM 564 N N . LYS A 1 73 ? -14.472 -6.242 19.922 1.00 80.31 73 LYS A N 1
ATOM 565 C CA . LYS A 1 73 ? -14.562 -6.215 21.383 1.00 80.31 73 LYS A CA 1
ATOM 566 C C . LYS A 1 73 ? -13.156 -6.196 21.953 1.00 80.31 73 LYS A C 1
ATOM 568 O O . LYS A 1 73 ? -12.378 -7.115 21.693 1.00 80.31 73 LYS A O 1
ATOM 573 N N . LEU A 1 74 ? -12.829 -5.159 22.713 1.00 75.00 74 LEU A N 1
ATOM 574 C CA . LEU A 1 74 ? -11.547 -5.095 23.394 1.00 75.00 74 LEU A CA 1
ATOM 575 C C . LEU A 1 74 ? -11.529 -6.072 24.571 1.00 75.00 74 LEU A C 1
ATOM 577 O O . LEU A 1 74 ? -12.541 -6.211 25.266 1.00 75.00 74 LEU A O 1
ATOM 581 N N . PRO A 1 75 ? -10.401 -6.762 24.810 1.00 74.62 75 PRO A N 1
ATOM 582 C CA . PRO A 1 75 ? -10.299 -7.682 25.927 1.00 74.62 75 PRO A CA 1
ATOM 583 C C . PRO A 1 75 ? -10.535 -6.941 27.259 1.00 74.62 75 PRO A C 1
ATOM 585 O O . PRO A 1 75 ? -10.180 -5.767 27.399 1.00 74.62 75 PRO A O 1
ATOM 588 N N . PRO A 1 76 ? -11.142 -7.613 28.252 1.00 65.94 76 PRO A N 1
ATOM 589 C CA . PRO A 1 76 ? -11.532 -7.002 29.524 1.00 65.94 76 PRO A CA 1
ATOM 590 C C . PRO A 1 76 ? -10.345 -6.665 30.441 1.00 65.94 76 PRO A C 1
ATOM 592 O O . PRO A 1 76 ? -10.530 -5.989 31.448 1.00 65.94 76 PRO A O 1
ATOM 595 N N . SER A 1 77 ? -9.127 -7.094 30.107 1.00 62.19 77 SER A N 1
ATOM 596 C CA . SER A 1 77 ? -7.905 -6.654 30.776 1.00 62.19 77 SER A CA 1
ATOM 597 C C . SER A 1 77 ? -6.913 -6.126 29.748 1.00 62.19 77 SER A C 1
ATOM 599 O O . SER A 1 77 ? -6.747 -6.712 28.676 1.00 62.19 77 SER A O 1
ATOM 601 N N . LYS A 1 78 ? -6.209 -5.040 30.095 1.00 53.59 78 LYS A N 1
ATOM 602 C CA . LYS A 1 78 ? -4.951 -4.676 29.431 1.00 53.59 78 LYS A CA 1
ATOM 603 C C . LYS A 1 78 ? -4.077 -5.932 29.500 1.00 53.59 78 LYS A C 1
ATOM 605 O O . LYS A 1 78 ? -3.843 -6.425 30.603 1.00 53.59 78 LYS A O 1
ATOM 610 N N . ALA A 1 79 ? -3.727 -6.524 28.359 1.00 54.44 79 ALA A N 1
ATOM 611 C CA . ALA A 1 79 ? -2.791 -7.642 28.355 1.00 54.44 79 ALA A CA 1
ATOM 612 C C . ALA A 1 79 ? -1.513 -7.154 29.056 1.00 54.44 79 ALA A C 1
ATOM 614 O O . ALA A 1 79 ? -0.996 -6.094 28.693 1.00 54.44 79 ALA A O 1
ATOM 615 N N . ALA A 1 80 ? -1.148 -7.847 30.135 1.00 42.53 80 ALA A N 1
ATOM 616 C CA . ALA A 1 80 ? -0.009 -7.537 30.992 1.00 42.53 80 ALA A CA 1
ATOM 617 C C . ALA A 1 80 ? 1.317 -7.649 30.233 1.00 42.53 80 ALA A C 1
ATOM 619 O O . ALA A 1 80 ? 1.396 -8.508 29.323 1.00 42.53 80 ALA A O 1
#

Radius of gyration: 26.98 Å; chains: 1; bounding box: 54×19×72 Å

Sequence (80 aa):
MDPVTFTAGCGVATSAVRLGYVWLSAWSHRRRVELEIHRAELERATLMETISSLPPGSEVTEVLRDGRRVTIKLPPSKAA